Protein AF-A0A2M7Q5H2-F1 (afdb_monomer)

Sequence (155 aa):
MVPTTATTGQVAWPSDASERAQLANAGIGVNRPTSCTYIGEPSCTSLAGLGPEAINGLLSLKNFCSDCVITITAGTEYWLHGNKNTEISSNPTRHKPGGNAVDLSLNNSTLNEKIVDLGTPISSGCSTGALYEIGNAIYVNEVIPGNPPHWHVCY

Secondary structure (DSSP, 8-state):
-------TTPPB----HHHHHHHHHTT-EESSSSBP-BTT-TT-B--TT--HHHHHHHHHHHHHTTT---EEEESS-HHHHSTT---TTT---SSSTT--EEEEES--HHHHHHHHHHPEEES--SSSSEEEEETTEEEEEE--TTS--EEEEE-

Mean predicted aligned error: 4.7 Å
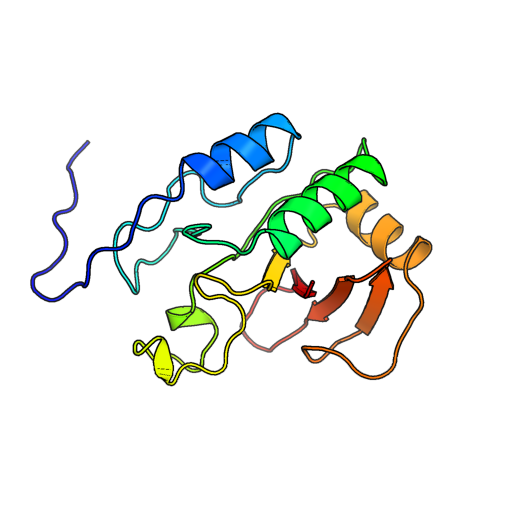
Radius of gyration: 15.4 Å; Cα contacts (8 Å, |Δi|>4): 300; chains: 1; bounding box: 48×33×38 Å

pLDDT: mean 91.55, std 11.62, range [37.16, 98.44]

Structure (mmCIF, N/CA/C/O backbone):
data_AF-A0A2M7Q5H2-F1
#
_entry.id   AF-A0A2M7Q5H2-F1
#
loop_
_atom_site.group_PDB
_atom_site.id
_atom_site.type_symbol
_atom_site.label_atom_id
_atom_site.label_alt_id
_atom_site.label_comp_id
_atom_site.label_asym_id
_atom_site.label_entity_id
_atom_site.label_seq_id
_atom_site.pdbx_PDB_ins_code
_atom_site.Cartn_x
_atom_site.Cartn_y
_atom_site.Cartn_z
_atom_site.occupancy
_atom_site.B_iso_or_equiv
_atom_site.auth_seq_id
_atom_site.auth_comp_id
_atom_site.auth_asym_id
_atom_site.auth_atom_id
_atom_site.pdbx_PDB_model_num
ATOM 1 N N . MET A 1 1 ? 29.736 2.096 -3.516 1.00 40.44 1 MET A N 1
ATOM 2 C CA . MET A 1 1 ? 28.465 1.495 -3.972 1.00 40.44 1 MET A CA 1
ATOM 3 C C . MET A 1 1 ? 28.577 1.313 -5.470 1.00 40.44 1 MET A C 1
ATOM 5 O O . MET A 1 1 ? 28.896 2.282 -6.144 1.00 40.44 1 MET A O 1
ATOM 9 N N . VAL A 1 2 ? 28.450 0.086 -5.969 1.00 37.16 2 VAL A N 1
ATOM 10 C CA . VAL A 1 2 ? 28.528 -0.191 -7.409 1.00 37.16 2 VAL A CA 1
ATOM 11 C C . VAL A 1 2 ? 27.121 -0.000 -7.981 1.00 37.16 2 VAL A C 1
ATOM 13 O O . VAL A 1 2 ? 26.203 -0.624 -7.452 1.00 37.16 2 VAL A O 1
ATOM 16 N N . PRO A 1 3 ? 26.914 0.853 -8.997 1.00 44.22 3 PRO A N 1
ATOM 17 C CA . PRO A 1 3 ? 25.636 0.917 -9.683 1.00 44.22 3 PRO A CA 1
ATOM 18 C C . PRO A 1 3 ? 25.498 -0.366 -10.504 1.00 44.22 3 PRO A C 1
ATOM 20 O O . PRO A 1 3 ? 26.278 -0.616 -11.423 1.00 44.22 3 PRO A O 1
ATOM 23 N N . THR A 1 4 ? 24.550 -1.222 -10.138 1.00 46.31 4 THR A N 1
ATOM 24 C CA . THR A 1 4 ? 24.168 -2.379 -10.944 1.00 46.31 4 THR A CA 1
ATOM 25 C C . THR A 1 4 ? 23.562 -1.850 -12.238 1.00 46.31 4 THR A C 1
ATOM 27 O O . THR A 1 4 ? 22.455 -1.321 -12.250 1.00 46.31 4 THR A O 1
ATOM 30 N N . THR A 1 5 ? 24.318 -1.930 -13.329 1.00 47.78 5 THR A N 1
ATOM 31 C CA . THR A 1 5 ? 23.817 -1.624 -14.667 1.00 47.78 5 THR A CA 1
ATOM 32 C C . THR A 1 5 ? 22.695 -2.594 -15.000 1.00 47.78 5 THR A C 1
ATOM 34 O O . THR A 1 5 ? 22.896 -3.808 -14.909 1.00 47.78 5 THR A O 1
ATOM 37 N N . ALA A 1 6 ? 21.538 -2.053 -15.387 1.00 50.28 6 ALA A N 1
ATOM 38 C CA . ALA A 1 6 ? 20.442 -2.817 -15.961 1.00 50.28 6 ALA A CA 1
ATOM 39 C C . ALA A 1 6 ? 20.995 -3.783 -17.021 1.00 50.28 6 ALA A C 1
ATOM 41 O O . ALA A 1 6 ? 21.804 -3.400 -17.873 1.00 50.28 6 ALA A O 1
ATOM 42 N N . THR A 1 7 ? 20.608 -5.051 -16.933 1.00 54.75 7 THR A N 1
ATOM 43 C CA . THR A 1 7 ? 21.002 -6.046 -17.932 1.00 54.75 7 THR A CA 1
ATOM 44 C C . THR A 1 7 ? 20.352 -5.674 -19.262 1.00 54.75 7 THR A C 1
ATOM 46 O O . THR A 1 7 ? 19.195 -5.255 -19.313 1.00 54.75 7 THR A O 1
ATOM 49 N N . THR A 1 8 ? 21.110 -5.790 -20.352 1.00 51.62 8 THR A N 1
ATOM 50 C CA . THR A 1 8 ? 20.638 -5.571 -21.726 1.00 51.62 8 THR A CA 1
ATOM 51 C C . THR A 1 8 ? 19.306 -6.292 -21.956 1.00 51.62 8 THR A C 1
ATOM 53 O O . THR A 1 8 ? 19.272 -7.519 -21.959 1.00 51.62 8 THR A O 1
ATOM 56 N N . GLY A 1 9 ? 18.219 -5.526 -22.119 1.00 68.75 9 GLY A N 1
ATOM 57 C CA . GLY A 1 9 ? 16.854 -6.033 -22.329 1.00 68.75 9 GLY A CA 1
ATOM 58 C C . GLY A 1 9 ? 15.817 -5.611 -21.278 1.00 68.75 9 GLY A C 1
ATOM 59 O O . GLY A 1 9 ? 14.628 -5.823 -21.499 1.00 68.75 9 GLY A O 1
ATOM 60 N N . GLN A 1 10 ? 16.224 -4.998 -20.162 1.00 83.75 10 GLN A N 1
ATOM 61 C CA . GLN A 1 10 ? 15.288 -4.494 -19.150 1.00 83.75 10 GLN A CA 1
ATOM 62 C C . GLN A 1 10 ? 14.642 -3.173 -19.588 1.00 83.75 10 GLN A C 1
ATOM 64 O O . GLN A 1 10 ? 15.326 -2.230 -19.991 1.00 83.75 10 GLN A O 1
ATOM 69 N N . VAL A 1 11 ? 13.313 -3.099 -19.502 1.00 88.38 11 VAL A N 1
ATOM 70 C CA . VAL A 1 11 ? 12.560 -1.875 -19.802 1.00 88.38 11 VAL A CA 1
ATOM 71 C C . VAL A 1 11 ? 12.611 -0.964 -18.579 1.00 88.38 11 VAL A C 1
ATOM 73 O O . VAL A 1 11 ? 12.155 -1.354 -17.503 1.00 88.38 11 VAL A O 1
ATOM 76 N N . ALA A 1 12 ? 13.178 0.234 -18.743 1.00 92.75 12 ALA A N 1
ATOM 77 C CA . ALA A 1 12 ? 13.305 1.222 -17.674 1.00 92.75 12 ALA A CA 1
ATOM 78 C C . ALA A 1 12 ? 11.940 1.587 -17.066 1.00 92.75 12 ALA A C 1
ATOM 80 O O . ALA A 1 12 ? 10.928 1.649 -17.768 1.00 92.75 12 ALA A O 1
ATOM 81 N N . TRP A 1 13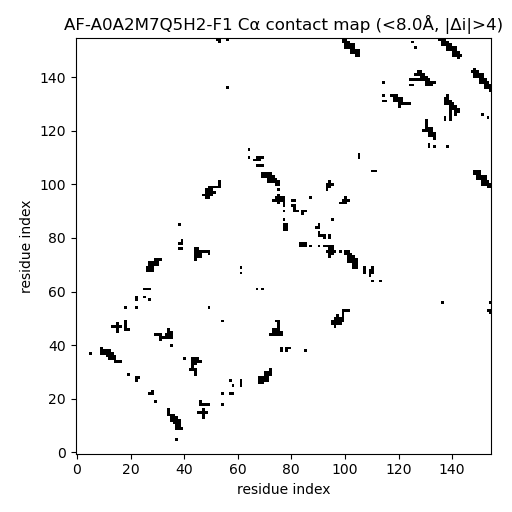 ? 11.932 1.851 -15.762 1.00 93.56 13 TRP A N 1
ATOM 82 C CA . TRP A 1 13 ? 10.741 2.197 -14.994 1.00 93.56 13 TRP A CA 1
ATOM 83 C C . TRP A 1 13 ? 10.835 3.634 -14.463 1.00 93.56 13 TRP A C 1
ATOM 85 O O . TRP A 1 13 ? 11.919 4.054 -14.044 1.00 93.56 13 TRP A O 1
ATOM 95 N N . PRO A 1 14 ? 9.743 4.418 -14.506 1.00 95.44 14 PRO A N 1
ATOM 96 C CA . PRO A 1 14 ? 9.745 5.785 -14.003 1.00 95.44 14 PRO A CA 1
ATOM 97 C C . PRO A 1 14 ? 10.002 5.862 -12.493 1.00 95.44 14 PRO A C 1
ATOM 99 O O . PRO A 1 14 ? 9.707 4.945 -11.730 1.00 95.44 14 PRO A O 1
ATOM 102 N N . SER A 1 15 ? 10.528 7.011 -12.066 1.00 96.19 15 SER A N 1
ATOM 103 C CA . SER A 1 15 ? 10.656 7.357 -10.648 1.00 96.19 15 SER A CA 1
ATOM 104 C C . SER A 1 15 ? 9.280 7.531 -9.996 1.00 96.19 15 SER A C 1
ATOM 106 O O . SER A 1 15 ? 8.363 8.040 -10.634 1.00 96.19 15 SER A O 1
ATOM 108 N N . ASP A 1 16 ? 9.176 7.176 -8.714 1.00 97.44 16 ASP A N 1
ATOM 109 C CA . ASP A 1 16 ? 7.994 7.353 -7.855 1.00 97.44 16 ASP A CA 1
ATOM 110 C C . ASP A 1 16 ? 8.263 8.305 -6.669 1.00 97.44 16 ASP A C 1
ATOM 112 O O . ASP A 1 16 ? 7.594 8.272 -5.632 1.00 97.44 16 ASP A O 1
ATOM 116 N N . ALA A 1 17 ? 9.309 9.132 -6.786 1.00 97.19 17 ALA A N 1
ATOM 117 C CA . ALA A 1 17 ? 9.778 9.991 -5.700 1.00 97.19 17 ALA A CA 1
ATOM 118 C C . ALA A 1 17 ? 8.709 10.988 -5.217 1.00 97.19 17 ALA A C 1
ATOM 120 O O . ALA A 1 17 ? 8.678 11.321 -4.034 1.00 97.19 17 ALA A O 1
ATOM 121 N N . SER A 1 18 ? 7.835 11.444 -6.120 1.00 97.00 18 SER A N 1
ATOM 122 C CA . SER A 1 18 ? 6.717 12.341 -5.806 1.00 97.00 18 SER A CA 1
ATOM 123 C C . SER A 1 18 ? 5.703 11.655 -4.888 1.00 97.00 18 SER A C 1
ATOM 125 O O . SER A 1 18 ? 5.396 12.155 -3.806 1.00 97.00 18 SER A O 1
ATOM 127 N N . GLU A 1 19 ? 5.232 10.478 -5.293 1.00 97.94 19 GLU A N 1
ATOM 128 C CA . GLU A 1 19 ? 4.257 9.665 -4.572 1.00 97.94 19 GLU A CA 1
ATOM 129 C C . GLU A 1 19 ? 4.809 9.251 -3.204 1.00 97.94 19 GLU A C 1
ATOM 131 O O . GLU A 1 19 ? 4.139 9.410 -2.180 1.00 97.94 19 GLU A O 1
ATOM 136 N N . ARG A 1 20 ? 6.076 8.814 -3.156 1.00 97.62 20 ARG A N 1
ATOM 137 C CA . ARG A 1 20 ? 6.761 8.503 -1.893 1.00 97.62 20 ARG A CA 1
ATOM 138 C C . ARG A 1 20 ? 6.852 9.703 -0.969 1.00 97.62 20 ARG A C 1
ATOM 140 O O . ARG A 1 20 ? 6.577 9.553 0.217 1.00 97.62 20 ARG A O 1
ATOM 147 N N . ALA A 1 21 ? 7.241 10.872 -1.477 1.00 97.62 21 ALA A N 1
ATOM 148 C CA . ALA A 1 21 ? 7.344 12.077 -0.660 1.00 97.62 21 ALA A CA 1
ATOM 149 C C . ALA A 1 21 ? 5.976 12.483 -0.096 1.00 97.62 21 ALA A C 1
ATOM 151 O O . ALA A 1 21 ? 5.868 12.802 1.087 1.00 97.62 21 ALA A O 1
ATOM 152 N N . GLN A 1 22 ? 4.922 12.413 -0.914 1.00 97.88 22 GLN A N 1
ATOM 153 C CA . GLN A 1 22 ? 3.560 12.720 -0.485 1.00 97.88 22 GLN A CA 1
ATOM 154 C C . GLN A 1 22 ? 3.092 11.804 0.655 1.00 97.88 22 GLN A C 1
ATOM 156 O O . GLN A 1 22 ? 2.566 12.291 1.655 1.00 97.88 22 GLN A O 1
ATOM 161 N N . LEU A 1 23 ? 3.321 10.495 0.536 1.00 97.94 23 LEU A N 1
ATOM 162 C CA . LEU A 1 23 ? 2.931 9.512 1.550 1.00 97.94 23 LEU A CA 1
ATOM 163 C C . LEU A 1 23 ? 3.809 9.598 2.809 1.00 97.94 23 LEU A C 1
ATOM 165 O O . LEU A 1 23 ? 3.293 9.566 3.928 1.00 97.94 23 LEU A O 1
ATOM 169 N N . ALA A 1 24 ? 5.117 9.802 2.644 1.00 97.75 24 ALA A N 1
ATOM 170 C CA . ALA A 1 24 ? 6.048 9.975 3.755 1.00 97.75 24 ALA A CA 1
ATOM 171 C C . ALA A 1 24 ? 5.723 11.220 4.594 1.00 97.75 24 ALA A C 1
ATOM 173 O O . ALA A 1 24 ? 5.800 11.159 5.821 1.00 97.75 24 ALA A O 1
ATOM 174 N N . ASN A 1 25 ? 5.282 12.317 3.966 1.00 97.62 25 ASN A N 1
ATOM 175 C CA . ASN A 1 25 ? 4.835 13.524 4.671 1.00 97.62 25 ASN A CA 1
ATOM 176 C C . ASN A 1 25 ? 3.613 13.276 5.574 1.00 97.62 25 ASN A C 1
ATOM 178 O O . ASN A 1 25 ? 3.418 14.002 6.546 1.00 97.62 25 ASN A O 1
ATOM 182 N N . ALA A 1 26 ? 2.814 12.243 5.288 1.00 97.44 26 ALA A N 1
ATOM 183 C CA . ALA A 1 26 ? 1.716 11.794 6.143 1.00 97.44 26 ALA A CA 1
ATOM 184 C C . ALA A 1 26 ? 2.132 10.704 7.152 1.00 97.44 26 ALA A C 1
ATOM 186 O O . ALA A 1 26 ? 1.309 10.221 7.927 1.00 97.44 26 ALA A O 1
ATOM 187 N N . GLY A 1 27 ? 3.403 10.294 7.164 1.00 97.25 27 GLY A N 1
ATOM 188 C CA . GLY A 1 27 ? 3.897 9.207 8.009 1.00 97.25 27 GLY A CA 1
ATOM 189 C C . GLY A 1 27 ? 3.506 7.811 7.512 1.00 97.25 27 GLY A C 1
ATOM 190 O O . GLY A 1 27 ? 3.411 6.887 8.320 1.00 97.25 27 GLY A O 1
ATOM 191 N N . ILE A 1 28 ? 3.256 7.656 6.209 1.00 98.44 28 ILE A N 1
ATOM 192 C CA . ILE A 1 28 ? 3.009 6.364 5.559 1.00 98.44 28 ILE A CA 1
ATOM 193 C C . ILE A 1 28 ? 4.326 5.863 4.962 1.00 98.44 28 ILE A C 1
ATOM 195 O O . ILE A 1 28 ? 4.972 6.553 4.173 1.00 98.44 28 ILE A O 1
ATOM 199 N N . GLY A 1 29 ? 4.740 4.665 5.369 1.00 97.50 29 GLY A N 1
ATOM 200 C CA . GLY A 1 29 ? 5.993 4.049 4.943 1.00 97.50 29 GLY A CA 1
ATOM 201 C C . GLY A 1 29 ? 5.833 3.120 3.741 1.00 97.50 29 GLY A C 1
ATOM 202 O O . GLY A 1 29 ? 4.734 2.681 3.406 1.00 97.50 29 GLY A O 1
ATOM 203 N N . VAL A 1 30 ? 6.965 2.758 3.140 1.00 97.69 30 VAL A N 1
ATOM 204 C CA . VAL A 1 30 ? 7.077 1.699 2.128 1.00 97.69 30 VAL A CA 1
ATOM 205 C C . VAL A 1 30 ? 8.116 0.699 2.627 1.00 97.69 30 VAL A C 1
ATOM 207 O O . VAL A 1 30 ? 9.191 1.101 3.072 1.00 97.69 30 VAL A O 1
ATOM 210 N N . ASN A 1 31 ? 7.810 -0.598 2.581 1.00 95.38 31 ASN A N 1
ATOM 211 C CA . ASN A 1 31 ? 8.692 -1.658 3.092 1.00 95.38 31 ASN A CA 1
ATOM 212 C C . ASN A 1 31 ? 10.066 -1.687 2.395 1.00 95.38 31 ASN A C 1
ATOM 214 O O . ASN A 1 31 ? 11.060 -2.099 2.998 1.00 95.38 31 ASN A O 1
ATOM 218 N N . ARG A 1 32 ? 10.130 -1.266 1.127 1.00 93.00 32 ARG A N 1
ATOM 219 C CA . ARG A 1 32 ? 11.363 -1.112 0.357 1.00 93.00 32 ARG A CA 1
ATOM 220 C C . ARG A 1 32 ? 11.703 0.375 0.223 1.00 93.00 32 ARG A C 1
ATOM 222 O O . ARG A 1 32 ? 10.916 1.121 -0.368 1.00 93.00 32 ARG A O 1
ATOM 229 N N . PRO A 1 33 ? 12.869 0.819 0.736 1.00 80.38 33 PRO A N 1
ATOM 230 C CA . PRO A 1 33 ? 13.255 2.229 0.691 1.00 80.38 33 PRO A CA 1
ATOM 231 C C . PRO A 1 33 ? 13.601 2.695 -0.728 1.00 80.38 33 PRO A C 1
ATOM 233 O O . PRO A 1 33 ? 13.528 3.885 -1.016 1.00 80.38 33 PRO A O 1
ATOM 236 N N . THR A 1 34 ? 13.970 1.768 -1.612 1.00 88.19 34 THR A N 1
ATOM 237 C CA . THR A 1 34 ? 14.309 2.039 -3.009 1.00 88.19 34 THR A CA 1
ATOM 238 C C . THR A 1 34 ? 13.114 1.793 -3.921 1.00 88.19 34 THR A C 1
ATOM 240 O O . THR A 1 34 ? 12.405 0.790 -3.785 1.00 88.19 34 THR A O 1
ATOM 243 N N . SER A 1 35 ? 12.918 2.705 -4.869 1.00 93.81 35 SER A N 1
ATOM 244 C CA . SER A 1 35 ? 11.987 2.535 -5.977 1.00 93.81 35 SER A CA 1
ATOM 245 C C . SER A 1 35 ? 12.503 1.507 -6.979 1.00 93.81 35 SER A C 1
ATOM 247 O O . SER A 1 35 ? 13.709 1.273 -7.078 1.00 93.81 35 SER A O 1
ATOM 249 N N . CYS A 1 36 ? 11.587 0.895 -7.726 1.00 95.31 36 CYS A N 1
ATOM 250 C CA . CYS A 1 36 ? 11.956 0.098 -8.891 1.00 95.31 36 CYS A CA 1
ATOM 251 C C . CYS A 1 36 ? 12.470 1.012 -10.014 1.00 95.31 36 CYS A C 1
ATOM 253 O O . CYS A 1 36 ? 11.929 2.091 -10.250 1.00 95.31 36 CYS A O 1
ATOM 255 N N . THR A 1 37 ? 13.496 0.557 -10.718 1.00 95.44 37 THR A N 1
ATOM 256 C CA . THR A 1 37 ? 14.193 1.248 -11.810 1.00 95.44 37 THR A CA 1
ATOM 257 C C . THR A 1 37 ? 13.971 0.575 -13.166 1.00 95.44 37 THR A C 1
ATOM 259 O O . 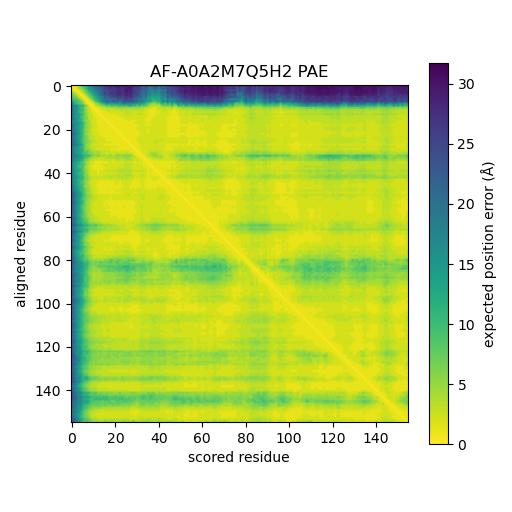THR A 1 37 ? 14.219 1.188 -14.206 1.00 95.44 37 THR A O 1
ATOM 262 N N . TYR A 1 38 ? 13.454 -0.657 -13.179 1.00 93.31 38 TYR A N 1
ATOM 263 C CA . TYR A 1 38 ? 13.030 -1.374 -14.381 1.00 93.31 38 TYR A CA 1
ATOM 264 C C . TYR A 1 38 ? 11.884 -2.360 -14.095 1.00 93.31 38 TYR A C 1
ATOM 266 O O . TYR A 1 38 ? 11.679 -2.804 -12.963 1.00 93.31 38 TYR A O 1
ATOM 274 N N . ILE A 1 39 ? 11.136 -2.723 -15.140 1.00 91.56 39 ILE A N 1
ATOM 275 C CA . ILE A 1 39 ? 10.064 -3.729 -15.067 1.00 91.56 39 ILE A CA 1
ATOM 276 C C . ILE A 1 39 ? 10.670 -5.095 -14.741 1.00 91.56 39 ILE A C 1
ATOM 278 O O . ILE A 1 39 ? 11.551 -5.576 -15.455 1.00 91.56 39 ILE A O 1
ATOM 282 N N . GLY A 1 40 ? 10.166 -5.745 -13.692 1.00 89.31 40 GLY A N 1
ATOM 283 C CA . GLY A 1 40 ? 10.680 -7.037 -13.233 1.00 89.31 40 GLY A CA 1
ATOM 284 C C . GLY A 1 40 ? 11.751 -6.944 -12.149 1.00 89.31 40 GLY A C 1
ATOM 285 O O . GLY A 1 40 ? 12.265 -7.986 -11.746 1.00 89.31 40 GLY A O 1
ATOM 286 N N . GLU A 1 41 ? 12.101 -5.745 -11.672 1.00 91.50 41 GLU A N 1
ATOM 287 C CA . GLU A 1 41 ? 13.099 -5.599 -10.612 1.00 91.50 41 GLU A CA 1
ATOM 288 C C . GLU A 1 41 ? 12.647 -6.297 -9.318 1.00 91.50 41 GLU A C 1
ATOM 290 O O . GLU A 1 41 ? 11.547 -6.038 -8.822 1.00 91.50 41 GLU A O 1
ATOM 295 N N . PRO A 1 42 ? 13.461 -7.212 -8.761 1.00 89.38 42 PRO A N 1
ATOM 296 C CA . PRO A 1 42 ? 13.152 -7.835 -7.487 1.00 89.38 42 PRO A CA 1
ATOM 297 C C . PRO A 1 42 ? 13.493 -6.899 -6.323 1.00 89.38 42 PRO A C 1
ATOM 299 O O . PRO A 1 42 ? 14.385 -6.062 -6.407 1.00 89.38 42 PRO A O 1
ATOM 302 N N . SER A 1 43 ? 12.866 -7.134 -5.169 1.00 90.19 43 SER A N 1
ATOM 303 C CA . SER A 1 43 ? 13.202 -6.471 -3.893 1.00 90.19 43 SER A CA 1
ATOM 304 C C . SER A 1 43 ? 13.043 -4.944 -3.864 1.00 90.19 43 SER A C 1
ATOM 306 O O . SER A 1 43 ? 13.562 -4.295 -2.956 1.00 90.19 43 SER A O 1
ATOM 308 N N . CYS A 1 44 ? 12.284 -4.381 -4.795 1.00 94.31 44 CYS A N 1
ATOM 309 C CA . CYS A 1 44 ? 11.799 -3.009 -4.758 1.00 94.31 44 CYS A CA 1
ATOM 310 C C . CYS A 1 44 ? 10.279 -3.007 -4.549 1.00 94.31 44 CYS A C 1
ATOM 312 O O . CYS A 1 44 ? 9.629 -4.045 -4.649 1.00 94.31 44 CYS A O 1
ATOM 314 N N . THR A 1 45 ? 9.741 -1.831 -4.257 1.00 96.38 45 THR A N 1
ATOM 315 C CA . THR A 1 45 ? 8.307 -1.546 -4.372 1.00 96.38 45 THR A CA 1
ATOM 316 C C . THR A 1 45 ? 8.179 -0.358 -5.301 1.00 96.38 45 THR A C 1
ATOM 318 O O . THR A 1 45 ? 9.075 0.485 -5.287 1.00 96.38 45 THR A O 1
ATOM 321 N N . SER A 1 46 ? 7.129 -0.254 -6.112 1.00 97.12 46 SER A N 1
ATOM 322 C CA . SER A 1 46 ? 6.946 0.928 -6.954 1.00 97.12 46 SER A CA 1
ATOM 323 C C . SER A 1 46 ? 5.614 1.598 -6.705 1.00 97.12 46 SER A C 1
ATOM 325 O O . SER A 1 46 ? 4.571 0.960 -6.740 1.00 97.12 46 SER A O 1
ATOM 327 N N . LEU A 1 47 ? 5.642 2.913 -6.542 1.00 97.88 47 LEU A N 1
ATOM 328 C CA . LEU A 1 47 ? 4.446 3.749 -6.493 1.00 97.88 47 LEU A CA 1
ATOM 329 C C . LEU A 1 47 ? 4.295 4.597 -7.763 1.00 97.88 47 LEU A C 1
ATOM 331 O O . LEU A 1 47 ? 3.526 5.552 -7.762 1.00 97.88 47 LEU A O 1
ATOM 335 N N . ALA A 1 48 ? 5.052 4.293 -8.823 1.00 97.62 48 ALA A N 1
ATOM 336 C CA . ALA A 1 48 ? 5.158 5.174 -9.977 1.00 97.62 48 ALA A CA 1
ATOM 337 C C . ALA A 1 48 ? 3.827 5.232 -10.730 1.00 97.62 48 ALA A C 1
ATOM 339 O O . ALA A 1 48 ? 3.357 4.230 -11.276 1.00 97.62 48 ALA A O 1
ATOM 340 N N . GLY A 1 49 ? 3.218 6.417 -10.765 1.00 96.81 49 GLY A N 1
ATOM 341 C CA . GLY A 1 49 ? 1.898 6.599 -11.351 1.00 96.81 49 GLY A CA 1
ATOM 342 C C . GLY A 1 49 ? 0.782 5.937 -10.545 1.00 96.81 49 GLY A C 1
ATOM 343 O O . GLY A 1 49 ? -0.258 5.635 -11.129 1.00 96.81 49 GLY A O 1
ATOM 344 N N . LEU A 1 50 ? 0.972 5.681 -9.245 1.00 97.88 50 LEU A N 1
ATOM 345 C CA . LEU A 1 50 ? -0.112 5.234 -8.369 1.00 97.88 50 LEU A CA 1
ATOM 346 C C . LEU A 1 50 ? -1.279 6.225 -8.469 1.00 97.88 50 LEU A C 1
ATOM 348 O O . LEU A 1 50 ? -1.086 7.440 -8.390 1.00 97.88 50 LEU A O 1
ATOM 352 N N . GLY A 1 51 ? -2.488 5.709 -8.687 1.00 96.56 51 GLY A N 1
ATOM 353 C CA . GLY A 1 51 ? -3.635 6.555 -8.968 1.00 96.56 51 GLY A CA 1
ATOM 354 C C . GLY A 1 51 ? -4.006 7.469 -7.789 1.00 96.56 51 GLY A C 1
ATOM 355 O O . GLY A 1 51 ? -3.787 7.127 -6.620 1.00 96.56 51 GLY A O 1
ATOM 356 N N . PRO A 1 52 ? -4.579 8.652 -8.073 1.00 96.19 52 PRO A N 1
ATOM 357 C CA . PRO A 1 52 ? -4.870 9.654 -7.051 1.00 96.19 52 PRO A CA 1
ATOM 358 C C . PRO A 1 52 ? -5.893 9.171 -6.017 1.00 96.19 52 PRO A C 1
ATOM 360 O O . PRO A 1 52 ? -5.836 9.605 -4.870 1.00 96.19 52 PRO A O 1
ATOM 363 N N . GLU A 1 53 ? -6.806 8.267 -6.385 1.00 96.44 53 GLU A N 1
ATOM 364 C CA . GLU A 1 53 ? -7.770 7.683 -5.444 1.00 96.44 53 GLU A CA 1
ATOM 365 C C . GLU A 1 53 ? -7.064 6.828 -4.391 1.00 96.44 53 GLU A C 1
ATOM 367 O O . GLU A 1 53 ? -7.374 6.953 -3.208 1.00 96.44 53 GLU A O 1
ATOM 372 N N . ALA A 1 54 ? -6.050 6.051 -4.790 1.00 97.38 54 ALA A N 1
ATOM 373 C CA . ALA A 1 54 ? -5.251 5.282 -3.845 1.00 97.38 54 ALA A CA 1
ATOM 374 C C . ALA A 1 54 ? -4.428 6.178 -2.920 1.00 97.38 54 ALA A C 1
ATOM 376 O O . ALA A 1 54 ? -4.440 5.983 -1.706 1.00 97.38 54 ALA A O 1
ATOM 377 N N . ILE A 1 55 ? -3.768 7.206 -3.460 1.00 97.62 55 ILE A N 1
ATOM 378 C CA . ILE A 1 55 ? -3.020 8.162 -2.634 1.00 97.62 55 ILE A CA 1
ATOM 379 C C . ILE A 1 55 ? -3.955 8.855 -1.633 1.00 97.62 55 ILE A C 1
ATOM 381 O O . ILE A 1 55 ? -3.679 8.859 -0.435 1.00 97.62 55 ILE A O 1
ATOM 385 N N . ASN A 1 56 ? -5.081 9.403 -2.093 1.00 97.31 56 ASN A N 1
ATOM 386 C CA . ASN A 1 56 ? -6.029 10.099 -1.223 1.00 97.31 56 ASN A CA 1
ATOM 387 C C . ASN A 1 56 ? -6.628 9.164 -0.171 1.00 97.31 56 ASN A C 1
ATOM 389 O O . ASN A 1 56 ? -6.725 9.538 0.995 1.00 97.31 56 ASN A O 1
ATOM 393 N N . GLY A 1 57 ? -6.976 7.939 -0.555 1.00 96.75 57 GLY A N 1
ATOM 394 C CA . GLY A 1 57 ? -7.529 6.957 0.359 1.00 96.75 57 GLY A CA 1
ATOM 395 C C . GLY A 1 57 ? -6.536 6.481 1.424 1.00 96.75 57 GLY A C 1
ATOM 396 O O . GLY A 1 57 ? -6.925 6.299 2.578 1.00 96.75 57 GLY A O 1
ATOM 397 N N . LEU A 1 58 ? -5.244 6.376 1.095 1.00 97.56 58 LEU A N 1
ATOM 398 C CA . LEU A 1 58 ? -4.174 6.122 2.067 1.00 97.56 58 LEU A CA 1
ATOM 399 C C . LEU A 1 58 ? -4.033 7.273 3.072 1.00 97.56 58 LEU A C 1
ATOM 401 O O . LEU A 1 58 ? -3.918 7.037 4.277 1.00 97.56 58 LEU A O 1
ATOM 405 N N . LEU A 1 59 ? -4.093 8.520 2.595 1.00 97.31 59 LEU A N 1
ATOM 406 C CA . LEU A 1 59 ? -4.086 9.705 3.457 1.00 97.31 59 LEU A CA 1
ATOM 407 C C . LEU A 1 59 ? -5.322 9.737 4.370 1.00 97.31 59 LEU A C 1
ATOM 409 O O . LEU A 1 59 ? -5.202 10.021 5.563 1.00 97.31 59 LEU A O 1
ATOM 413 N N . SER A 1 60 ? -6.502 9.393 3.847 1.00 96.06 60 SER A N 1
ATOM 414 C CA . SER A 1 60 ? -7.726 9.273 4.642 1.00 96.06 60 SER A CA 1
ATOM 415 C C . SER A 1 60 ? -7.610 8.183 5.707 1.00 96.06 60 SER A C 1
ATOM 417 O O . SER A 1 60 ? -7.922 8.448 6.866 1.00 96.06 60 SER A O 1
ATOM 419 N N . LEU A 1 61 ? -7.100 6.997 5.362 1.00 95.88 61 LEU A N 1
ATOM 420 C CA . LEU A 1 61 ? -6.862 5.914 6.321 1.00 95.88 61 LEU A CA 1
ATOM 421 C C . LEU A 1 61 ? -5.918 6.354 7.447 1.00 95.88 61 LEU A C 1
ATOM 423 O O . LEU A 1 61 ? -6.202 6.115 8.621 1.00 95.88 61 LEU A O 1
ATOM 427 N N . LYS A 1 62 ? -4.833 7.060 7.108 1.00 96.38 62 LYS A N 1
ATOM 428 C CA . LYS A 1 62 ? -3.903 7.616 8.098 1.00 96.38 62 LYS A CA 1
ATOM 429 C C . LYS A 1 62 ? -4.560 8.656 9.005 1.00 96.38 62 LYS A C 1
ATOM 431 O O . LYS A 1 62 ? -4.271 8.685 10.196 1.00 96.38 62 LYS A O 1
ATOM 436 N N . ASN A 1 63 ? -5.476 9.467 8.482 1.00 94.81 63 ASN A N 1
ATOM 437 C CA . ASN A 1 63 ? -6.239 10.416 9.295 1.00 94.81 63 ASN A CA 1
ATOM 438 C C . ASN A 1 63 ? -7.238 9.713 10.228 1.00 94.81 63 ASN A C 1
ATOM 440 O O . ASN A 1 63 ? -7.409 10.139 11.368 1.00 94.81 63 ASN A O 1
ATOM 444 N N . PHE A 1 64 ? -7.871 8.623 9.781 1.00 92.19 64 PHE A N 1
ATOM 445 C CA . PHE A 1 64 ? -8.749 7.809 10.630 1.00 92.19 64 PHE A CA 1
ATOM 446 C C . PHE A 1 64 ? -7.988 7.017 11.699 1.00 92.19 64 PHE A C 1
ATOM 448 O O . PHE A 1 64 ? -8.570 6.663 12.728 1.00 92.19 64 PHE A O 1
ATOM 455 N N . CYS A 1 65 ? -6.704 6.746 11.461 1.00 93.50 65 CYS A N 1
ATOM 456 C CA . CYS A 1 65 ? -5.822 6.058 12.387 1.00 93.50 65 CYS A CA 1
ATOM 457 C C . CYS A 1 65 ? -4.465 6.756 12.514 1.00 93.50 65 CYS A C 1
ATOM 459 O O . CYS A 1 65 ? -3.447 6.317 11.966 1.00 93.50 65 CYS A O 1
ATOM 461 N N . SER A 1 66 ? -4.446 7.867 13.250 1.00 94.50 66 SER A N 1
ATOM 462 C CA . SER A 1 66 ? -3.247 8.695 13.412 1.00 94.50 66 SER A CA 1
ATOM 463 C C . SER A 1 66 ? -2.059 7.930 14.008 1.00 94.50 66 SER A C 1
ATOM 465 O O . SER A 1 66 ? -0.910 8.196 13.650 1.00 94.50 66 SER A O 1
ATOM 467 N N . ASP A 1 67 ? -2.329 6.953 14.871 1.00 93.69 67 ASP A N 1
ATOM 468 C CA . ASP A 1 67 ? -1.364 6.098 15.565 1.00 93.69 67 ASP A CA 1
ATOM 469 C C . ASP A 1 67 ? -1.010 4.808 14.803 1.00 93.69 67 ASP A C 1
ATOM 471 O O . ASP A 1 67 ? -0.009 4.166 15.124 1.00 93.69 67 ASP A O 1
ATOM 475 N N . CYS A 1 68 ? -1.748 4.458 13.744 1.00 95.88 68 CYS A N 1
ATOM 476 C CA . CYS A 1 68 ? -1.415 3.308 12.909 1.00 95.88 68 CYS A CA 1
ATOM 477 C C . CYS A 1 68 ? -0.082 3.499 12.184 1.00 95.88 68 CYS A C 1
ATOM 479 O O . CYS A 1 68 ? 0.180 4.534 11.553 1.00 95.88 68 CYS A O 1
ATOM 481 N N . VAL A 1 69 ? 0.722 2.436 12.178 1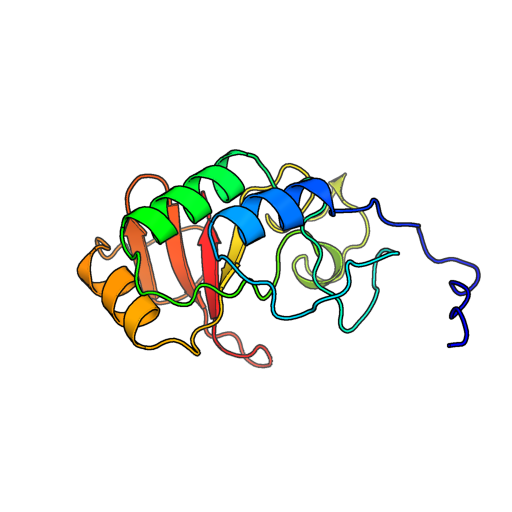.00 97.44 69 VAL A N 1
ATOM 482 C CA . VAL A 1 69 ? 1.868 2.321 11.275 1.00 97.44 69 VAL A CA 1
ATOM 483 C C . VAL A 1 69 ? 1.376 1.697 9.977 1.00 97.44 69 VAL A C 1
ATOM 485 O O . VAL A 1 69 ? 1.160 0.490 9.900 1.00 97.44 69 VAL A O 1
ATOM 488 N N . ILE A 1 70 ? 1.210 2.527 8.949 1.00 98.25 70 ILE A N 1
ATOM 489 C CA . ILE A 1 70 ? 0.843 2.078 7.604 1.00 98.25 70 ILE A CA 1
ATOM 490 C C . ILE A 1 70 ? 2.132 1.856 6.818 1.00 98.25 70 ILE A C 1
ATOM 492 O O . ILE A 1 70 ? 2.938 2.774 6.661 1.00 98.25 70 ILE A O 1
ATOM 496 N N . THR A 1 71 ? 2.336 0.629 6.345 1.00 98.38 71 THR A N 1
ATOM 497 C CA . THR A 1 71 ? 3.474 0.262 5.495 1.00 98.38 71 THR A CA 1
ATOM 498 C C . THR A 1 71 ? 2.958 -0.359 4.211 1.00 98.38 71 THR A C 1
ATOM 500 O O . THR A 1 71 ? 2.364 -1.434 4.253 1.00 98.38 71 THR A O 1
ATOM 503 N N . ILE A 1 72 ? 3.220 0.298 3.086 1.00 98.19 72 ILE A N 1
ATOM 504 C CA . ILE A 1 72 ? 2.929 -0.219 1.751 1.00 98.19 72 ILE A CA 1
ATOM 505 C C . ILE A 1 72 ? 3.936 -1.318 1.416 1.00 98.19 72 ILE A C 1
ATOM 507 O O . ILE A 1 72 ? 5.141 -1.147 1.627 1.00 98.19 72 ILE A O 1
ATOM 511 N N . THR A 1 73 ? 3.439 -2.441 0.909 1.00 96.56 73 THR A N 1
ATOM 512 C CA . THR A 1 73 ? 4.236 -3.610 0.524 1.00 96.56 73 THR A CA 1
ATOM 513 C C . THR A 1 73 ? 4.262 -3.864 -0.978 1.00 96.56 73 THR A C 1
ATOM 515 O O . THR A 1 73 ? 5.235 -4.456 -1.444 1.00 96.56 73 THR A O 1
ATOM 518 N N . ALA A 1 74 ? 3.257 -3.379 -1.713 1.00 95.69 74 ALA A N 1
ATOM 519 C CA . ALA A 1 74 ? 3.209 -3.347 -3.174 1.00 95.69 74 ALA A CA 1
ATOM 520 C C . ALA A 1 74 ? 2.325 -2.184 -3.651 1.00 95.69 74 ALA A C 1
ATOM 522 O O . ALA A 1 74 ? 1.375 -1.804 -2.967 1.00 95.69 74 ALA A O 1
ATOM 523 N N . GLY A 1 75 ? 2.620 -1.620 -4.817 1.00 96.38 75 GLY A N 1
ATOM 524 C CA . GLY A 1 75 ? 1.865 -0.540 -5.447 1.00 96.38 75 GLY A CA 1
ATOM 525 C C . GLY A 1 75 ? 1.572 -0.839 -6.913 1.00 96.38 75 GLY A C 1
ATOM 526 O O . GLY A 1 75 ? 0.509 -1.345 -7.246 1.00 96.38 75 GLY A O 1
ATOM 527 N N . THR A 1 76 ? 2.501 -0.517 -7.804 1.00 96.81 76 THR A N 1
ATOM 528 C CA . THR A 1 76 ? 2.313 -0.505 -9.267 1.00 96.81 76 THR A CA 1
ATOM 529 C C . THR A 1 76 ? 3.111 -1.590 -10.000 1.00 96.81 76 THR A C 1
ATOM 531 O O . THR A 1 76 ? 3.248 -1.543 -11.225 1.00 96.81 76 THR A O 1
ATOM 534 N N . GLU A 1 77 ? 3.625 -2.584 -9.268 1.00 94.12 77 GLU A N 1
ATOM 535 C CA . GLU A 1 77 ? 4.399 -3.721 -9.785 1.00 94.12 77 GLU A CA 1
ATOM 536 C C . GLU A 1 77 ? 3.555 -4.734 -10.599 1.00 94.12 77 GLU A C 1
ATOM 538 O O . GLU A 1 77 ? 3.496 -5.925 -10.286 1.00 94.12 77 GLU A O 1
ATOM 543 N N . TYR A 1 78 ? 2.913 -4.304 -11.689 1.00 92.94 78 TYR A N 1
ATOM 544 C CA . TYR A 1 78 ? 1.961 -5.123 -12.460 1.00 92.94 78 TYR A CA 1
ATOM 545 C C . TYR A 1 78 ? 2.547 -6.443 -12.986 1.00 92.94 78 TYR A C 1
ATOM 547 O O . TYR A 1 78 ? 1.834 -7.441 -13.130 1.00 92.94 78 TYR A O 1
ATOM 555 N N . TRP A 1 79 ? 3.859 -6.472 -13.228 1.00 90.56 79 TRP A N 1
ATOM 556 C CA . TRP A 1 79 ? 4.601 -7.665 -13.637 1.00 90.56 79 TRP A CA 1
ATOM 557 C C . TRP A 1 79 ? 4.638 -8.760 -12.558 1.00 90.56 79 TRP A C 1
ATOM 559 O O . TRP A 1 79 ? 4.854 -9.922 -12.894 1.00 90.56 79 TRP A O 1
ATOM 569 N N . LEU A 1 80 ? 4.411 -8.430 -11.283 1.00 87.81 80 LEU A N 1
ATOM 570 C CA . LEU A 1 80 ? 4.281 -9.405 -10.192 1.00 87.81 80 LEU A CA 1
ATOM 571 C C . LEU A 1 80 ? 2.817 -9.787 -9.942 1.00 87.81 80 LEU A C 1
ATOM 573 O O . LEU A 1 80 ? 2.532 -10.954 -9.682 1.00 87.81 80 LEU A O 1
ATOM 577 N N . HIS A 1 81 ? 1.892 -8.835 -10.090 1.00 83.31 81 HIS A N 1
ATOM 578 C CA . HIS A 1 81 ? 0.488 -8.994 -9.683 1.00 83.31 81 HIS A CA 1
ATOM 579 C C . HIS A 1 81 ? -0.477 -9.353 -10.824 1.00 83.31 81 HIS A C 1
ATOM 581 O O . HIS A 1 81 ? -1.678 -9.485 -10.598 1.00 83.31 81 HIS A O 1
ATOM 587 N N . GLY A 1 82 ? 0.010 -9.501 -12.058 1.00 82.62 82 GLY A N 1
ATOM 588 C CA . GLY A 1 82 ? -0.819 -9.774 -13.234 1.00 82.62 82 GLY A CA 1
ATOM 589 C C . GLY A 1 82 ? -0.403 -11.004 -14.020 1.00 82.62 82 GLY A C 1
ATOM 590 O O . GLY A 1 82 ? -0.153 -10.919 -15.220 1.00 82.62 82 GLY A O 1
ATOM 591 N N . ASN A 1 83 ? -0.288 -12.149 -13.345 1.00 82.38 83 ASN A N 1
ATOM 592 C CA . ASN A 1 83 ? 0.075 -13.431 -13.964 1.00 82.38 83 ASN A CA 1
ATOM 593 C C . ASN A 1 83 ? 1.405 -13.395 -14.735 1.00 82.38 83 ASN A C 1
ATOM 595 O O . ASN A 1 83 ? 1.576 -14.111 -15.719 1.00 82.38 83 ASN A O 1
ATOM 599 N N . LYS A 1 84 ? 2.351 -12.557 -14.289 1.00 80.12 84 LYS A N 1
ATOM 600 C CA . LYS A 1 84 ? 3.649 -12.336 -14.946 1.00 80.12 84 LYS A CA 1
ATOM 601 C C . LYS A 1 84 ? 3.557 -11.732 -16.355 1.00 80.12 84 LYS A C 1
ATOM 603 O O . LYS A 1 84 ? 4.531 -11.783 -17.101 1.00 80.12 84 LYS A O 1
ATOM 608 N N . ASN A 1 85 ? 2.417 -11.139 -16.718 1.00 81.56 85 ASN A N 1
ATOM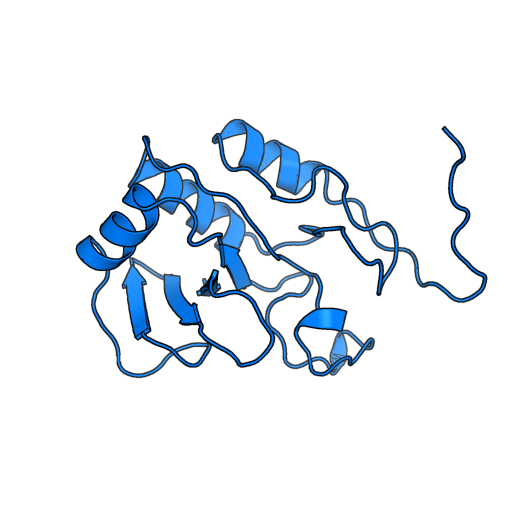 609 C CA . ASN A 1 85 ? 2.283 -10.387 -17.958 1.00 81.56 85 ASN A CA 1
ATOM 610 C C . ASN A 1 85 ? 3.030 -9.045 -17.844 1.00 81.56 85 ASN A C 1
ATOM 612 O O . ASN A 1 85 ? 2.672 -8.191 -17.032 1.00 81.56 85 ASN A O 1
ATOM 616 N N . THR A 1 86 ? 4.062 -8.852 -18.664 1.00 84.69 86 THR A N 1
ATOM 617 C CA . THR A 1 86 ? 4.862 -7.617 -18.709 1.00 84.69 86 THR A CA 1
ATOM 618 C C . THR A 1 86 ? 4.318 -6.579 -19.691 1.00 84.69 86 THR A C 1
ATOM 620 O O . THR A 1 86 ? 4.909 -5.515 -19.840 1.00 84.69 86 THR A O 1
ATOM 623 N N . GLU A 1 87 ? 3.202 -6.853 -20.363 1.00 87.19 87 GLU A N 1
ATOM 624 C CA . GLU A 1 87 ? 2.502 -5.889 -21.204 1.00 87.19 87 GLU A CA 1
ATOM 625 C C . GLU A 1 87 ? 1.374 -5.221 -20.403 1.00 87.19 87 GLU A C 1
ATOM 627 O O . GLU A 1 87 ? 0.360 -5.833 -20.070 1.00 87.19 87 GLU A O 1
ATOM 632 N N . ILE A 1 88 ? 1.544 -3.937 -20.083 1.00 87.12 88 ILE A N 1
ATOM 633 C CA . ILE A 1 88 ? 0.607 -3.190 -19.229 1.00 87.12 88 ILE A CA 1
ATOM 634 C C . ILE A 1 88 ? -0.825 -3.118 -19.795 1.00 87.12 88 ILE A C 1
ATOM 636 O O . ILE A 1 88 ? -1.789 -3.135 -19.028 1.00 87.12 88 ILE A O 1
ATOM 640 N N . SER A 1 89 ? -0.978 -3.055 -21.123 1.00 87.44 89 SER A N 1
ATOM 641 C CA . SER A 1 89 ? -2.271 -2.923 -21.818 1.00 87.44 89 SER A CA 1
ATOM 642 C C . SER A 1 89 ? -3.153 -4.165 -21.667 1.00 87.44 89 SER A C 1
ATOM 644 O O . SER A 1 89 ? -4.375 -4.044 -21.612 1.00 87.44 89 SER A O 1
ATOM 646 N N . SER A 1 90 ? -2.540 -5.345 -21.574 1.00 88.62 90 SER A N 1
ATOM 647 C CA . SER A 1 90 ? -3.216 -6.638 -21.458 1.00 88.62 90 SER A CA 1
ATOM 648 C C . SER A 1 90 ? -3.132 -7.224 -20.042 1.00 88.62 90 SER A C 1
ATOM 650 O O . SER A 1 90 ? -3.647 -8.314 -19.784 1.00 88.62 90 SER A O 1
ATOM 652 N N . 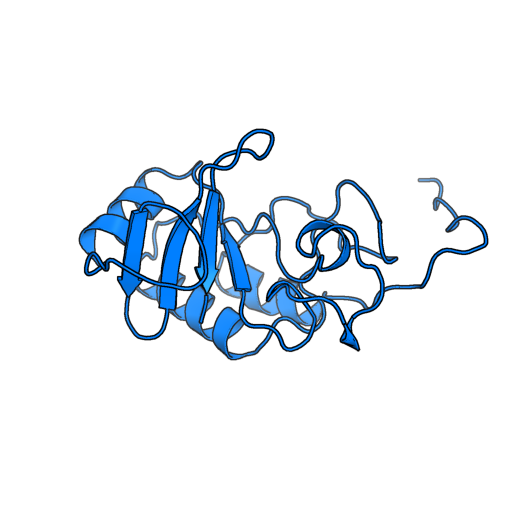ASN A 1 91 ? -2.508 -6.510 -19.099 1.00 89.94 91 ASN A N 1
ATOM 653 C CA . ASN A 1 91 ? -2.375 -6.967 -17.726 1.00 89.94 91 ASN A CA 1
ATOM 654 C C . ASN A 1 91 ? -3.668 -6.701 -16.910 1.00 89.94 91 ASN A C 1
ATOM 656 O O . ASN A 1 91 ? -4.099 -5.543 -16.786 1.00 89.94 91 ASN A O 1
ATOM 660 N N . PRO A 1 92 ? -4.282 -7.754 -16.326 1.00 89.00 92 PRO A N 1
ATOM 661 C CA . PRO A 1 92 ? -5.566 -7.649 -15.631 1.00 89.00 92 PRO A CA 1
ATOM 662 C C . PRO A 1 92 ? -5.467 -7.011 -14.241 1.00 89.00 92 PRO A C 1
ATOM 664 O O . PRO A 1 92 ? -6.493 -6.674 -13.655 1.00 89.00 92 PRO A O 1
ATOM 667 N N . THR A 1 93 ? -4.262 -6.857 -13.690 1.00 92.75 93 THR A N 1
ATOM 668 C CA . THR A 1 93 ? -4.087 -6.355 -12.330 1.00 92.75 93 THR A CA 1
ATOM 669 C C . THR A 1 93 ? -4.424 -4.873 -12.206 1.00 92.75 93 THR A C 1
ATOM 671 O O . THR A 1 93 ? -4.288 -4.086 -13.152 1.00 92.75 93 THR A O 1
ATOM 674 N N . ARG A 1 94 ? -4.832 -4.486 -10.997 1.00 93.81 94 ARG A N 1
ATOM 675 C CA . ARG A 1 94 ? -4.999 -3.086 -10.598 1.00 93.81 94 ARG A CA 1
ATOM 676 C C . ARG A 1 94 ? -3.712 -2.479 -10.027 1.00 93.81 94 ARG A C 1
ATOM 678 O O . ARG A 1 94 ? -3.644 -1.258 -9.923 1.00 93.81 94 ARG A O 1
ATOM 685 N N . HIS A 1 95 ? -2.689 -3.290 -9.740 1.00 95.44 95 HIS A N 1
ATOM 686 C CA . HIS A 1 95 ? -1.347 -2.841 -9.347 1.00 95.44 95 HIS A CA 1
ATOM 687 C C . HIS A 1 95 ? -0.548 -2.332 -10.549 1.00 95.44 95 HIS A C 1
ATOM 689 O O . HIS A 1 95 ? 0.452 -2.924 -10.938 1.00 95.44 95 HIS A O 1
ATOM 695 N N . LYS A 1 96 ? -1.005 -1.262 -11.196 1.00 95.12 96 LYS A N 1
ATOM 696 C CA . LYS A 1 96 ? -0.366 -0.681 -12.386 1.00 95.12 96 LYS A CA 1
ATOM 697 C C . LYS A 1 96 ? -0.447 0.844 -12.355 1.00 95.12 96 LYS A C 1
ATOM 699 O O . LYS A 1 96 ? -1.305 1.367 -11.647 1.00 95.12 96 LYS A O 1
ATOM 704 N N . PRO A 1 97 ? 0.378 1.567 -13.131 1.00 95.75 97 PRO A N 1
ATOM 705 C CA . PRO A 1 97 ? 0.206 3.005 -13.318 1.00 95.75 97 PRO A CA 1
ATOM 706 C C . PRO A 1 97 ? -1.233 3.374 -13.714 1.00 95.75 97 PRO A C 1
ATOM 708 O O . PRO A 1 97 ? -1.838 2.726 -14.570 1.00 95.75 97 PRO A O 1
ATOM 711 N N . GLY A 1 98 ? -1.787 4.399 -13.066 1.00 94.06 98 GLY A N 1
ATOM 712 C CA . GLY A 1 98 ? -3.188 4.816 -13.164 1.00 94.06 98 GLY A CA 1
ATOM 713 C C . GLY A 1 98 ? -4.181 3.897 -12.441 1.00 94.06 98 GLY A C 1
ATOM 714 O O . GLY A 1 98 ? -5.367 4.211 -12.384 1.00 94.06 98 GLY A O 1
ATOM 715 N N . GLY A 1 99 ? -3.723 2.766 -11.904 1.00 93.75 99 GLY A N 1
ATOM 716 C CA . GLY A 1 99 ? -4.506 1.861 -11.079 1.00 93.75 99 GLY A CA 1
ATOM 717 C C . GLY A 1 99 ? -4.609 2.339 -9.632 1.00 93.75 99 GLY A C 1
ATOM 718 O O . GLY A 1 99 ? -3.777 3.104 -9.145 1.00 93.75 99 GLY A O 1
ATOM 719 N N . ASN A 1 100 ? -5.642 1.853 -8.947 1.00 95.81 100 ASN A N 1
ATOM 720 C CA . ASN A 1 100 ? -5.992 2.254 -7.584 1.00 95.81 100 ASN A CA 1
ATOM 721 C C . ASN A 1 100 ? -5.927 1.074 -6.601 1.00 95.81 100 ASN A C 1
ATOM 723 O O . ASN A 1 100 ? -6.750 0.991 -5.693 1.00 95.81 100 ASN A O 1
ATOM 727 N N . ALA A 1 101 ? -4.998 0.135 -6.815 1.00 97.00 101 ALA A N 1
ATOM 728 C CA . ALA A 1 101 ? -4.726 -0.939 -5.863 1.00 97.00 101 ALA A CA 1
ATOM 729 C C . ALA A 1 101 ? -3.352 -0.786 -5.208 1.00 97.00 101 ALA A C 1
ATOM 731 O O . ALA A 1 101 ? -2.390 -0.362 -5.850 1.00 97.00 101 ALA A O 1
ATOM 732 N N . VAL A 1 102 ? -3.280 -1.130 -3.927 1.00 97.62 102 VAL A N 1
ATOM 733 C CA . VAL A 1 102 ? -2.071 -1.075 -3.102 1.00 97.62 102 VAL A CA 1
ATOM 734 C C . VAL A 1 102 ? -2.148 -2.169 -2.044 1.00 97.62 102 VAL A C 1
ATOM 736 O O . VAL A 1 102 ? -3.221 -2.425 -1.499 1.00 97.62 102 VAL A O 1
ATOM 739 N N . ASP A 1 103 ? -1.014 -2.785 -1.729 1.00 97.62 103 ASP A N 1
ATOM 740 C CA . ASP A 1 103 ? -0.934 -3.771 -0.657 1.00 97.62 103 ASP A CA 1
ATOM 741 C C . ASP A 1 103 ? -0.350 -3.130 0.598 1.00 97.62 103 ASP A C 1
ATOM 743 O O . ASP A 1 103 ? 0.667 -2.430 0.530 1.00 97.62 103 ASP A O 1
ATOM 747 N N . LEU A 1 104 ? -0.969 -3.383 1.751 1.00 98.19 104 LEU A N 1
ATOM 748 C CA . LEU A 1 104 ? -0.507 -2.919 3.057 1.00 98.19 104 LEU A CA 1
ATOM 749 C C . LEU A 1 104 ? -0.097 -4.093 3.941 1.00 98.19 104 LEU A C 1
ATOM 751 O O . LEU A 1 104 ? -0.729 -5.146 3.976 1.00 98.19 104 LEU A O 1
ATOM 755 N N . SER A 1 105 ? 0.949 -3.875 4.727 1.00 97.19 105 SER A N 1
ATOM 756 C CA . SER A 1 105 ? 1.445 -4.842 5.699 1.00 97.19 105 SER A CA 1
ATOM 757 C C . SER A 1 105 ? 0.409 -5.169 6.780 1.00 97.19 105 SER A C 1
ATOM 759 O O . SER A 1 105 ? -0.157 -4.266 7.393 1.00 97.19 105 SER A O 1
ATOM 761 N N . LEU A 1 106 ? 0.262 -6.459 7.099 1.00 96.38 106 LEU A N 1
ATOM 762 C CA . LEU A 1 106 ? -0.479 -6.945 8.272 1.00 96.38 106 LEU A CA 1
ATOM 763 C C . LEU A 1 106 ? 0.340 -6.887 9.579 1.00 96.38 106 LEU A C 1
ATOM 765 O O . LEU A 1 106 ? -0.154 -7.286 10.630 1.00 96.38 106 LEU A O 1
ATOM 769 N N . ASN A 1 107 ? 1.583 -6.392 9.566 1.00 95.31 107 ASN A N 1
ATOM 770 C CA . ASN A 1 107 ? 2.461 -6.422 10.749 1.00 95.31 107 ASN A CA 1
ATOM 771 C C . ASN A 1 107 ? 2.126 -5.365 11.821 1.00 95.31 107 ASN A C 1
ATOM 773 O O . ASN A 1 107 ? 2.851 -5.252 12.809 1.00 95.31 107 ASN A O 1
ATOM 777 N N . ASN A 1 108 ? 1.067 -4.573 11.642 1.00 95.62 108 ASN A N 1
ATOM 778 C CA . ASN A 1 108 ? 0.605 -3.601 12.628 1.00 95.62 108 ASN A CA 1
ATOM 779 C C . ASN A 1 108 ? -0.791 -3.995 13.129 1.00 95.62 108 ASN A C 1
ATOM 781 O O . ASN A 1 108 ? -1.777 -3.819 12.420 1.00 95.62 108 ASN A O 1
ATOM 785 N N . SER A 1 109 ? -0.878 -4.523 14.354 1.00 96.38 109 SER A N 1
ATOM 786 C CA . SER A 1 109 ? -2.152 -4.983 14.924 1.00 96.38 109 SER A CA 1
ATOM 787 C C . SER A 1 109 ? -3.177 -3.857 15.048 1.00 96.38 109 SER A C 1
ATOM 789 O O . SER A 1 109 ? -4.333 -4.072 14.709 1.00 96.38 109 SER A O 1
ATOM 791 N N . THR A 1 110 ? -2.748 -2.649 15.424 1.00 96.94 110 THR A N 1
ATOM 792 C CA . THR A 1 110 ? -3.620 -1.469 15.526 1.00 96.94 110 THR A CA 1
ATOM 793 C C . THR A 1 110 ? -4.297 -1.141 14.196 1.00 96.94 110 THR A C 1
ATOM 795 O O . THR A 1 110 ? -5.499 -0.907 14.168 1.00 96.94 110 THR A O 1
ATOM 798 N N . LEU A 1 111 ? -3.564 -1.182 13.078 1.00 97.56 111 LEU A N 1
ATOM 799 C CA . LEU A 1 111 ? -4.125 -0.993 11.739 1.00 97.56 111 LEU A CA 1
ATOM 800 C C . LEU A 1 111 ? -5.117 -2.089 11.376 1.00 97.56 111 LEU A C 1
ATOM 802 O O . LEU A 1 111 ? -6.187 -1.790 10.852 1.00 97.56 111 LEU A O 1
ATOM 806 N N . ASN A 1 112 ? -4.779 -3.340 11.673 1.00 97.75 112 ASN A N 1
ATOM 807 C CA . ASN A 1 112 ? -5.641 -4.474 11.356 1.00 97.75 112 ASN A CA 1
ATOM 808 C C . ASN A 1 112 ? -6.967 -4.390 12.116 1.00 97.75 112 ASN A C 1
ATOM 810 O O . ASN A 1 112 ? -8.025 -4.505 11.506 1.00 97.75 112 ASN A O 1
ATOM 814 N N . GLU A 1 113 ? -6.901 -4.148 13.426 1.00 97.19 113 GLU A N 1
ATOM 815 C CA . GLU A 1 113 ? -8.071 -3.944 14.283 1.00 97.19 113 GLU A CA 1
ATOM 816 C C . GLU A 1 113 ? -8.889 -2.754 13.785 1.00 97.19 113 GLU A C 1
ATOM 818 O O . GLU A 1 113 ? -10.092 -2.874 13.588 1.00 97.19 113 GLU A O 1
ATOM 823 N N . LYS A 1 114 ? -8.235 -1.638 13.448 1.00 96.94 114 LYS A N 1
ATOM 824 C CA . LYS A 1 114 ? -8.920 -0.443 12.956 1.00 96.94 114 LYS A CA 1
ATOM 825 C C . LYS A 1 114 ? -9.663 -0.664 11.640 1.00 96.94 114 LYS A C 1
ATOM 827 O O . LYS A 1 114 ? -10.762 -0.135 11.483 1.00 96.94 114 LYS A O 1
ATOM 832 N N . ILE A 1 115 ? -9.079 -1.407 10.698 1.00 97.69 115 ILE A N 1
ATOM 833 C CA . ILE A 1 115 ? -9.735 -1.752 9.428 1.00 97.69 115 ILE A CA 1
ATOM 834 C C . ILE A 1 115 ? -10.973 -2.614 9.692 1.00 97.69 115 ILE A C 1
ATOM 836 O O . ILE A 1 115 ? -12.028 -2.357 9.117 1.00 97.69 115 ILE A O 1
ATOM 840 N N . VAL A 1 116 ? -10.863 -3.600 10.583 1.00 97.75 116 VAL A N 1
ATOM 841 C CA . VAL A 1 116 ? -11.984 -4.479 10.944 1.00 97.75 116 VAL A CA 1
ATOM 842 C C . VAL A 1 116 ? -13.083 -3.711 11.689 1.00 97.75 116 VAL A C 1
ATOM 844 O O . VAL A 1 116 ? -14.256 -3.904 11.388 1.00 97.75 116 VAL A O 1
ATOM 847 N N . ASP A 1 117 ? -12.719 -2.810 12.603 1.00 96.62 117 ASP A N 1
ATOM 848 C CA . ASP A 1 117 ? -13.661 -2.036 13.422 1.00 96.62 117 ASP A CA 1
ATOM 849 C C . ASP A 1 117 ? -14.403 -0.952 12.627 1.00 96.62 117 ASP A C 1
ATOM 851 O O . ASP A 1 117 ? -15.579 -0.688 12.877 1.00 96.62 117 ASP A O 1
ATOM 855 N N . LEU A 1 118 ? -13.718 -0.281 11.693 1.00 95.25 118 LEU A N 1
ATOM 856 C CA . LEU A 1 118 ? -14.336 0.731 10.828 1.00 95.25 118 LEU A CA 1
ATOM 857 C C . LEU A 1 118 ? -15.089 0.117 9.646 1.00 95.25 118 LEU A C 1
ATOM 859 O O . LEU A 1 118 ? -15.981 0.756 9.086 1.00 95.25 118 LEU A O 1
ATOM 863 N N . GLY A 1 119 ? -14.667 -1.068 9.217 1.00 97.19 119 GLY A N 1
ATOM 864 C CA . GLY A 1 119 ? -15.110 -1.697 7.991 1.00 97.19 119 GLY A CA 1
ATOM 865 C C . GLY A 1 119 ? -16.475 -2.349 8.099 1.00 97.19 119 GLY A C 1
ATOM 866 O O . GLY A 1 119 ? -16.760 -3.089 9.035 1.00 97.19 119 GLY A O 1
ATOM 867 N N . THR A 1 120 ? -17.304 -2.150 7.077 1.00 98.06 120 THR A N 1
ATOM 868 C CA . THR A 1 120 ? -18.506 -2.967 6.890 1.00 98.06 120 THR A CA 1
ATOM 869 C C . THR A 1 120 ? -18.115 -4.265 6.179 1.00 98.06 120 THR A C 1
ATOM 871 O O . THR A 1 120 ? -17.571 -4.191 5.076 1.00 98.06 120 THR A O 1
ATOM 874 N N . PRO A 1 121 ? -18.366 -5.456 6.756 1.00 98.06 121 PRO A N 1
ATOM 875 C CA . PRO A 1 121 ? -18.082 -6.712 6.071 1.00 98.06 121 PRO A CA 1
ATOM 876 C C . PRO A 1 121 ? -18.932 -6.862 4.804 1.00 98.06 121 PRO A C 1
ATOM 878 O O . PRO A 1 121 ? -20.151 -6.685 4.848 1.00 98.06 121 PRO A O 1
ATOM 881 N N . ILE A 1 122 ? -18.304 -7.239 3.689 1.00 97.88 122 ILE A N 1
ATOM 882 C CA . ILE A 1 122 ? -18.979 -7.468 2.399 1.00 97.88 122 ILE A CA 1
ATOM 883 C C . ILE A 1 122 ? -18.631 -8.850 1.827 1.00 97.88 122 ILE A C 1
ATOM 885 O O . ILE A 1 122 ? -17.661 -9.484 2.237 1.00 97.88 122 ILE A O 1
ATOM 889 N N . SER A 1 123 ? -19.431 -9.340 0.874 1.00 94.88 123 SER A N 1
ATOM 890 C CA . SER A 1 123 ? -19.284 -10.688 0.294 1.00 94.88 123 SER A CA 1
ATOM 891 C C . SER A 1 123 ? -18.607 -10.728 -1.080 1.00 94.88 123 SER A C 1
ATOM 893 O O . SER A 1 123 ? -18.311 -11.811 -1.583 1.00 94.88 123 SER A O 1
ATOM 895 N N . SER A 1 124 ? -18.359 -9.574 -1.699 1.00 94.31 124 SER A N 1
ATOM 896 C CA . SER A 1 124 ? -17.718 -9.466 -3.012 1.00 94.31 124 SER A CA 1
ATOM 897 C C . SER A 1 124 ? -16.900 -8.189 -3.110 1.00 94.31 124 SER A C 1
ATOM 899 O O . SER A 1 124 ? -17.328 -7.154 -2.609 1.00 94.31 124 SER A O 1
ATOM 901 N N . GLY A 1 125 ? -15.766 -8.241 -3.802 1.00 93.25 125 GLY A N 1
ATOM 902 C CA . GLY A 1 125 ? -14.893 -7.088 -3.987 1.00 93.25 125 GLY A CA 1
ATOM 903 C C . GLY A 1 125 ? -13.821 -7.358 -5.032 1.00 93.25 125 GLY A C 1
ATOM 904 O O . GLY A 1 125 ? -14.018 -8.161 -5.941 1.00 93.25 125 GLY A O 1
ATOM 905 N N . CYS A 1 126 ? -12.691 -6.666 -4.920 1.00 91.69 126 CYS A N 1
ATOM 906 C CA . CYS A 1 126 ? -11.649 -6.699 -5.944 1.00 91.69 126 CYS A CA 1
ATOM 907 C C . CYS A 1 126 ? -10.680 -7.888 -5.853 1.00 91.69 126 CYS A C 1
ATOM 909 O O . CYS A 1 126 ? -9.948 -8.126 -6.809 1.00 91.69 126 CYS A O 1
ATOM 911 N N . SER A 1 127 ? -10.682 -8.625 -4.740 1.00 92.75 127 SER A N 1
ATOM 912 C CA . SER A 1 127 ? -9.917 -9.861 -4.582 1.00 92.75 127 SER A CA 1
ATOM 913 C C . SER A 1 127 ? -10.629 -10.852 -3.649 1.00 92.75 127 SER A C 1
ATOM 915 O O . SER A 1 127 ? -11.773 -10.632 -3.246 1.00 92.75 1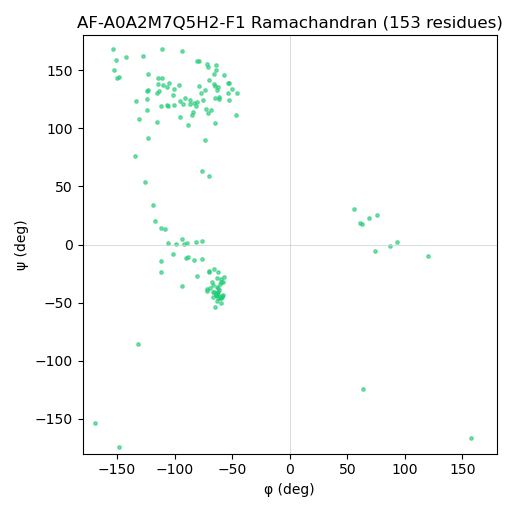27 SER A O 1
ATOM 917 N N . THR A 1 128 ? -9.973 -11.970 -3.339 1.00 91.00 128 THR A N 1
ATOM 918 C CA . THR A 1 128 ? -10.485 -13.060 -2.501 1.00 91.00 128 THR A CA 1
ATOM 919 C C . THR A 1 128 ? -9.906 -12.977 -1.090 1.00 91.00 128 THR A C 1
ATOM 921 O O . THR A 1 128 ? -8.694 -12.928 -0.910 1.00 91.00 128 THR A O 1
ATOM 924 N N . GLY A 1 129 ? -10.769 -13.014 -0.077 1.00 93.56 129 GLY A N 1
ATOM 925 C CA . GLY A 1 129 ? -10.371 -12.943 1.328 1.00 93.56 129 GLY A CA 1
ATOM 926 C C . GLY A 1 129 ? -11.518 -12.459 2.205 1.00 93.56 129 GLY A C 1
ATOM 927 O O . GLY A 1 129 ? -12.660 -12.404 1.754 1.00 93.56 129 GLY A O 1
ATOM 928 N N . ALA A 1 130 ? -11.225 -12.092 3.452 1.00 96.56 130 ALA A N 1
ATOM 929 C CA . ALA A 1 130 ? -12.186 -11.342 4.261 1.00 96.56 130 ALA A CA 1
ATOM 930 C C . ALA A 1 130 ? -12.211 -9.888 3.772 1.00 96.56 130 ALA A C 1
ATOM 932 O O . ALA A 1 130 ? -11.155 -9.256 3.722 1.00 96.56 130 ALA A O 1
ATOM 933 N N . LEU A 1 131 ? -13.387 -9.379 3.396 1.00 97.69 131 LEU A N 1
ATOM 934 C CA . LEU A 1 131 ? -13.538 -8.060 2.784 1.00 97.69 131 LEU A CA 1
ATOM 935 C C . LEU A 1 131 ? -14.223 -7.076 3.728 1.00 97.69 131 LEU A C 1
ATOM 937 O O . LEU A 1 131 ? -15.242 -7.406 4.337 1.00 97.69 131 LEU A O 1
ATOM 941 N N . TYR A 1 132 ? -13.697 -5.856 3.765 1.00 98.25 132 TYR A N 1
ATOM 942 C CA . TYR A 1 132 ? -14.194 -4.754 4.577 1.00 98.25 132 TYR A CA 1
ATOM 943 C C . TYR A 1 132 ? -14.281 -3.486 3.727 1.00 98.25 132 TYR A C 1
ATOM 945 O O . TYR A 1 132 ? -13.286 -3.054 3.147 1.00 98.25 132 TYR A O 1
ATOM 953 N N . GLU A 1 133 ? -15.464 -2.887 3.647 1.00 97.56 133 GLU A N 1
ATOM 954 C CA . GLU A 1 133 ? -15.681 -1.601 2.983 1.00 97.56 133 GLU A CA 1
ATOM 955 C C . GLU A 1 133 ? -15.523 -0.453 3.987 1.00 97.56 133 GLU A C 1
ATOM 957 O O . GLU A 1 133 ? -16.184 -0.436 5.029 1.00 97.56 133 GLU A O 1
ATOM 962 N N . ILE A 1 134 ? -14.654 0.513 3.675 1.00 95.88 134 ILE A N 1
ATOM 963 C CA . ILE A 1 134 ? -14.480 1.756 4.439 1.00 95.88 134 ILE A CA 1
ATOM 964 C C . ILE A 1 134 ? -14.504 2.921 3.449 1.00 95.88 134 ILE A C 1
ATOM 966 O O . ILE A 1 134 ? -13.548 3.144 2.703 1.00 95.88 134 ILE A O 1
ATOM 970 N N . GLY A 1 135 ? -15.588 3.697 3.448 1.00 91.56 135 GLY A N 1
ATOM 971 C CA . GLY A 1 135 ? -15.768 4.765 2.464 1.00 91.56 135 GLY A CA 1
ATOM 972 C C . GLY A 1 135 ? -15.874 4.190 1.049 1.00 91.56 135 GLY A C 1
ATOM 973 O O . GLY A 1 135 ? -16.729 3.352 0.801 1.00 91.56 135 GLY A O 1
ATOM 974 N N . ASN A 1 136 ? -15.016 4.638 0.130 1.00 91.19 136 ASN A N 1
ATOM 975 C CA . ASN A 1 136 ? -14.932 4.110 -1.238 1.00 91.19 136 ASN A CA 1
ATOM 976 C C . ASN A 1 136 ? -13.883 2.995 -1.403 1.00 91.19 136 ASN A C 1
ATOM 978 O O . ASN A 1 136 ? -13.629 2.568 -2.523 1.00 91.19 136 ASN A O 1
ATOM 982 N N . ALA A 1 137 ? -13.247 2.562 -0.315 1.00 97.00 137 ALA A N 1
ATOM 983 C CA . ALA A 1 137 ? -12.166 1.594 -0.357 1.00 97.00 137 ALA A CA 1
ATOM 984 C C . ALA A 1 137 ? -12.630 0.213 0.113 1.00 97.00 137 ALA A C 1
ATOM 986 O O . ALA A 1 137 ? -13.328 0.089 1.121 1.00 97.00 137 ALA A O 1
ATOM 987 N N . ILE A 1 138 ? -12.173 -0.827 -0.579 1.00 98.12 138 ILE A N 1
ATOM 988 C CA . ILE A 1 138 ? -12.344 -2.224 -0.181 1.00 98.12 138 ILE A CA 1
ATOM 989 C C . ILE A 1 138 ? -10.996 -2.746 0.306 1.00 98.12 138 ILE A C 1
ATOM 991 O O . ILE A 1 138 ? -10.032 -2.781 -0.457 1.00 98.12 138 ILE A O 1
ATOM 995 N N . TYR A 1 139 ? -10.951 -3.179 1.562 1.00 98.31 139 TYR A N 1
ATOM 996 C CA . TYR A 1 139 ? -9.803 -3.816 2.196 1.00 98.31 139 TYR A CA 1
ATOM 997 C C . TYR A 1 139 ? -10.031 -5.320 2.219 1.00 98.31 139 TYR A C 1
ATOM 999 O O . TYR A 1 139 ? -10.997 -5.799 2.815 1.00 98.31 139 TYR A O 1
ATOM 1007 N N . VAL A 1 140 ? -9.143 -6.071 1.581 1.00 97.94 140 VAL A N 1
ATOM 1008 C CA . VAL A 1 140 ? -9.205 -7.530 1.534 1.00 97.94 140 VAL A CA 1
ATOM 1009 C C . VAL A 1 140 ? -8.042 -8.088 2.335 1.00 97.94 140 VAL A C 1
ATOM 1011 O O . VAL A 1 140 ? -6.890 -7.827 2.004 1.00 97.94 140 VAL A O 1
ATOM 1014 N N .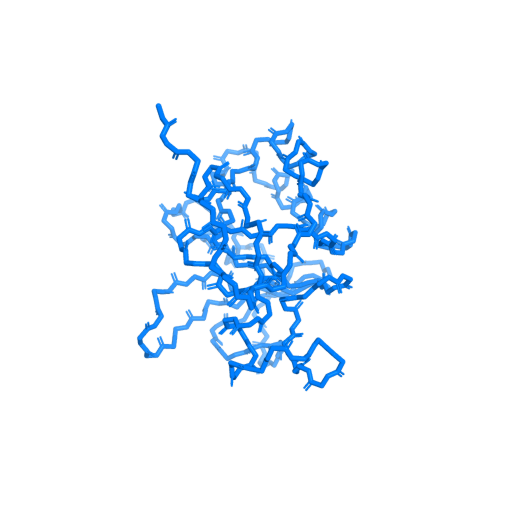 ASN A 1 141 ? -8.325 -8.857 3.387 1.00 96.88 141 ASN A N 1
ATOM 1015 C CA . ASN A 1 141 ? -7.300 -9.673 4.037 1.00 96.88 141 ASN A CA 1
ATOM 1016 C C . ASN A 1 141 ? -7.013 -10.858 3.113 1.00 96.88 141 ASN A C 1
ATOM 1018 O O . ASN A 1 141 ? -7.719 -11.874 3.145 1.00 96.88 141 ASN A O 1
ATOM 1022 N N . GLU A 1 142 ? -6.048 -10.662 2.221 1.00 92.06 142 GLU A N 1
ATOM 1023 C CA . GLU A 1 142 ? -5.725 -11.593 1.157 1.00 92.06 142 GLU A CA 1
ATOM 1024 C C . GLU A 1 142 ? -4.726 -12.637 1.672 1.00 92.06 142 GLU A C 1
ATOM 1026 O O . GLU A 1 142 ? -3.617 -12.328 2.116 1.00 92.06 142 GLU A O 1
ATOM 1031 N N . VAL A 1 143 ? -5.132 -13.908 1.600 1.00 88.62 143 VAL A N 1
ATOM 1032 C CA . VAL A 1 143 ? -4.308 -15.056 1.991 1.00 88.62 143 VAL A CA 1
ATOM 1033 C C . VAL A 1 143 ? -4.201 -16.001 0.800 1.00 88.62 143 VAL A C 1
ATOM 1035 O O . VAL A 1 143 ? -5.037 -16.884 0.606 1.00 88.62 143 VAL A O 1
ATOM 1038 N N . ILE A 1 144 ? -3.161 -15.807 -0.011 1.00 83.81 144 ILE A N 1
ATOM 1039 C CA . ILE A 1 144 ? -2.878 -16.632 -1.191 1.00 83.81 144 ILE A CA 1
ATOM 1040 C C . ILE A 1 144 ? -1.678 -17.547 -0.903 1.00 83.81 144 ILE A C 1
ATOM 1042 O O . ILE A 1 144 ? -0.662 -17.079 -0.383 1.00 83.81 144 ILE A O 1
ATOM 1046 N N . PRO A 1 145 ? -1.733 -18.846 -1.261 1.00 83.19 145 PRO A N 1
ATOM 1047 C CA . PRO A 1 145 ? -0.588 -19.741 -1.128 1.00 83.19 145 PRO A CA 1
ATOM 1048 C C . PRO A 1 145 ? 0.675 -19.182 -1.798 1.00 83.19 145 PRO A C 1
ATOM 1050 O O . PRO A 1 145 ? 0.685 -18.890 -2.991 1.00 83.19 145 PRO A O 1
ATOM 1053 N N . GLY A 1 146 ? 1.759 -19.067 -1.028 1.00 82.00 146 GLY A N 1
ATOM 1054 C CA . GLY A 1 146 ? 3.052 -18.582 -1.522 1.00 82.00 146 GLY A CA 1
ATOM 1055 C C . GLY A 1 146 ? 3.238 -17.061 -1.499 1.00 82.00 146 GLY A C 1
ATOM 1056 O O . GLY A 1 146 ? 4.333 -16.605 -1.822 1.00 82.00 146 GLY A O 1
ATOM 1057 N N . ASN A 1 147 ? 2.234 -16.289 -1.073 1.00 82.75 147 ASN A N 1
ATOM 1058 C CA . ASN A 1 147 ? 2.357 -14.856 -0.805 1.00 82.75 147 ASN A CA 1
ATOM 1059 C C . ASN A 1 147 ? 2.134 -14.601 0.698 1.00 82.75 147 ASN A C 1
ATOM 1061 O O . ASN A 1 147 ? 1.164 -15.126 1.254 1.00 82.75 147 ASN A O 1
ATOM 1065 N N . PRO A 1 148 ? 3.011 -13.855 1.399 1.00 88.50 148 PRO A N 1
ATOM 1066 C CA . PRO A 1 148 ? 2.724 -13.432 2.762 1.00 88.50 148 PRO A CA 1
ATOM 1067 C C . PRO A 1 148 ? 1.362 -12.724 2.854 1.00 88.50 148 PRO A C 1
ATOM 1069 O O . PRO A 1 148 ? 1.045 -11.914 1.979 1.00 88.50 148 PRO A O 1
ATOM 1072 N N . PRO A 1 149 ? 0.566 -12.996 3.904 1.00 93.00 149 PRO A N 1
ATOM 1073 C CA . PRO A 1 149 ? -0.683 -12.285 4.130 1.00 93.00 149 PRO A CA 1
ATOM 1074 C C . PRO A 1 149 ? -0.472 -10.769 4.156 1.00 93.00 149 PRO A C 1
ATOM 1076 O O . PRO A 1 149 ? 0.480 -10.273 4.769 1.00 93.00 149 PRO A O 1
ATOM 1079 N N . HIS A 1 150 ? -1.387 -10.040 3.532 1.00 96.19 150 HIS A N 1
ATOM 1080 C CA . HIS A 1 150 ? -1.391 -8.582 3.481 1.00 96.19 150 HIS A CA 1
ATOM 1081 C C . HIS A 1 150 ? -2.825 -8.072 3.283 1.00 96.19 150 HIS A C 1
ATOM 1083 O O . HIS A 1 150 ? -3.747 -8.836 2.989 1.00 96.19 150 HIS A O 1
ATOM 1089 N N . TRP A 1 151 ? -3.020 -6.769 3.459 1.00 97.94 151 TRP A N 1
ATOM 1090 C CA . TRP A 1 151 ? -4.241 -6.102 3.031 1.00 97.94 151 TRP A CA 1
ATOM 1091 C C . TRP A 1 151 ? -4.113 -5.719 1.564 1.00 97.94 151 TRP A C 1
ATOM 1093 O O . TRP A 1 151 ? -3.341 -4.817 1.257 1.00 97.94 151 TRP A O 1
ATOM 1103 N N . HIS A 1 152 ? -4.874 -6.353 0.680 1.00 97.62 152 HIS A N 1
ATOM 1104 C CA . HIS A 1 152 ? -5.050 -5.884 -0.689 1.00 97.62 152 HIS A CA 1
ATOM 1105 C C . HIS A 1 152 ? -6.156 -4.826 -0.700 1.00 97.62 152 HIS A C 1
ATOM 1107 O O . HIS A 1 152 ? -7.311 -5.123 -0.376 1.00 97.62 152 HIS A O 1
ATOM 1113 N N . VAL A 1 153 ? -5.803 -3.579 -1.007 1.00 98.06 153 VAL A N 1
ATOM 1114 C CA . VAL A 1 153 ? -6.718 -2.437 -0.902 1.00 98.06 153 VAL A CA 1
ATOM 1115 C C . VAL A 1 153 ? -7.024 -1.877 -2.275 1.00 98.06 153 VAL A C 1
ATOM 1117 O O . VAL A 1 153 ? -6.119 -1.599 -3.056 1.00 98.06 153 VAL A O 1
ATOM 1120 N N . CYS A 1 154 ? -8.306 -1.664 -2.538 1.00 97.06 154 CYS A N 1
ATOM 1121 C CA . CYS A 1 154 ? -8.823 -1.144 -3.791 1.00 97.06 154 CYS A CA 1
ATOM 1122 C C . CYS A 1 154 ? -9.653 0.106 -3.547 1.00 97.06 154 CYS A C 1
ATOM 1124 O O . CYS A 1 154 ? -10.615 0.036 -2.786 1.00 97.06 154 CYS A O 1
ATOM 1126 N N . TYR A 1 155 ? -9.314 1.197 -4.228 1.00 94.31 155 TYR A N 1
ATOM 1127 C CA . TYR A 1 155 ? -10.045 2.467 -4.175 1.00 94.31 155 TYR A CA 1
ATOM 1128 C C . TYR A 1 155 ? -10.892 2.714 -5.422 1.00 94.31 155 TYR A C 1
ATOM 1130 O O . TYR A 1 155 ? -10.627 2.042 -6.457 1.00 94.31 155 TYR A O 1
#

Solvent-accessible surface area (backbone atoms only — not comparable to full-atom values): 8614 Å² total; per-residue (Å²): 135,82,82,81,73,79,60,95,86,61,52,76,40,65,78,26,66,64,53,50,50,58,37,43,77,71,62,37,46,54,76,38,92,48,65,34,60,31,67,79,57,78,91,41,28,28,44,33,54,51,17,68,57,33,55,52,49,51,53,49,51,39,67,78,32,75,85,37,70,47,32,36,62,40,29,26,52,26,43,74,63,18,90,61,36,81,50,75,93,80,29,84,38,45,23,24,61,69,20,29,28,38,28,31,56,61,89,29,65,67,42,52,52,50,49,61,73,66,24,47,78,52,96,77,73,96,70,72,57,59,35,24,41,48,91,78,29,41,38,22,50,30,74,49,94,96,48,83,62,27,33,44,31,39,76

Foldseek 3Di:
DDPDPDDPPWAFDDDPVVLQVLCVVLQAAEPQPDADGTQPDPRHAHQVQQAPLQSVVSSVLCVLPVPWHKYWHHAANLCVVFPNDPDPVPGPDLRHRNRNKTWTDPPTPS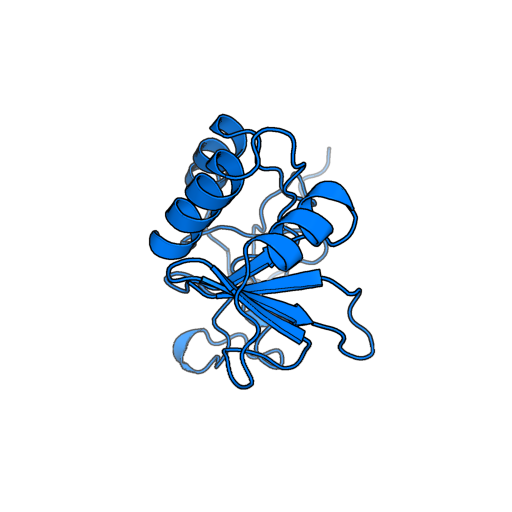SVVSQVVQFDFDDDDDDDATWTDHPPKIWHQDDDPPDPTITIMHD

Nearest PDB structures (foldseek):
  5f4h-assembly1_B  TM=4.457E-01  e=1.905E+00  Saccharolobus islandicus L.S.2.15
  2f7l-assembly1_A  TM=4.209E-01  e=6.876E+00  Sulfurisphaera tokodaii

Organism: NCBI:txid1975099